Protein 7SAP (pdb70)

Radius of gyration: 11.3 Å; Cα contacts (8 Å, |Δi|>4): 174; chains: 2; bounding box: 23×28×29 Å

Nearest PDB structures (foldseek):
  7sap-assembly1_A  TM=1.031E+00  e=3.562E-05  Tribolium castaneum
  7sgq-assembly4_D  TM=9.591E-01  e=3.904E-03  Locusta migratoria
  7sao-assembly1_A  TM=9.755E-01  e=5.275E-03  Locusta migratoria
  7sgq-assembly3_C  TM=9.305E-01  e=4.146E-03  Locusta migratoria
  7snd-assembly2_B  TM=7.689E-01  e=6.320E-03  Coptotermes formosanus

Secondary structure (DSSP, 8-state):
----TT-EEEETTEEEEE-TTSS-EEE------/--SS-TT-EEEETTEEEEE-TTSS-EEE------

InterPro domains:
  IPR008037 Pacifastin domain [PF05375] (24-59)
  IPR008037 Pacifastin domain [PF05375] (62-83)
  IPR008037 Pacifastin domain [PF05375] (89-120)
  IPR008037 Pacifastin domain [PS51446] (22-55)
  IPR008037 Pacifastin domain [PS51446] (87-120)
  IPR016307 Protease inhibitor with pacifastin repeats [PIRSF001625] (3-119)
  IPR036201 Pacifastin domain superfamily [SSF57283] (23-54)
  IPR036201 Pacifastin domain superfamily [SSF57283] (62-87)
  IPR036201 Pacifastin domain superfamily [SSF57283] (89-119)

Organism: Tribolium castaneum (NCBI:txid7070)

B-factor: mean 20.12, std 8.81, range [10.25, 56.34]

Sequence (67 aa):
SSCQPGTTFRRDCNTCVCNRDGTNAACTLRACLGSSCQPGTTTFRRDCNTCVCNRDGTNAACTLRACL

Solvent-accessible surface area: 4629 Å² total; per-residue (Å²): 59,123,24,131,56,8,58,79,61,160,115,127,38,15,32,0,0,0,40,193,102,13,80,86,20,6,20,9,84,124,94,59,229,77,114,96,28,131,59,8,59,68,72,166,158,121,27,14,44,0,0,0,39,178,97,0,79,100,21,10,29,13,85,126,95,38,232

Structure (mmCIF, N/CA/C/O backbone):
data_7SAP
#
_entry.id   7SAP
#
_cell.length_a   19.774
_cell.length_b   50.502
_cell.length_c   25.327
_cell.angle_alpha   90.000
_cell.angle_beta   104.550
_cell.angle_gamma   90.000
#
_symmetry.space_group_name_H-M   'P 1 21 1'
#
loop_
_entity.id
_entity.type
_entity.pdbx_description
1 polymer 'Serine protease inhibitor I/II-like Protein'
2 non-polymer GLYCEROL
3 water water
#
loop_
_atom_site.group_PDB
_atom_site.id
_atom_site.type_symbol
_atom_site.label_atom_id
_atom_site.label_alt_id
_atom_site.label_comp_id
_atom_site.label_asym_id
_atom_site.label_entity_id
_atom_site.label_seq_id
_atom_site.pdbx_PDB_ins_code
_atom_site.Cartn_x
_atom_site.Cartn_y
_atom_site.Cartn_z
_atom_site.occupancy
_atom_site.B_iso_or_equiv
_atom_site.auth_seq_id
_atom_site.auth_comp_id
_atom_site.auth_asym_id
_atom_site.auth_atom_id
_atom_site.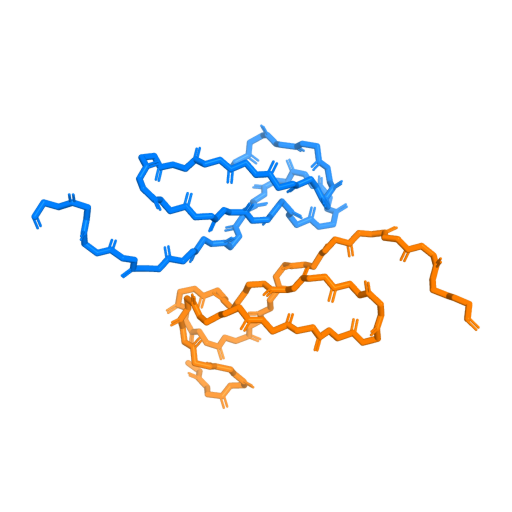pdbx_PDB_model_num
ATOM 1 N N . SER A 1 2 ? -5.500 -1.589 -12.591 1.00 28.77 0 SER A N 1
ATOM 2 C CA . SER A 1 2 ? -4.052 -1.349 -12.937 1.00 29.72 0 SER A CA 1
ATOM 3 C C . SER A 1 2 ? -3.856 -1.400 -14.459 1.00 30.51 0 SER A C 1
ATOM 4 O O . SER A 1 2 ? -4.373 -2.338 -15.095 1.00 36.41 0 SER A O 1
ATOM 7 N N . SER A 1 3 ? -3.155 -0.417 -15.024 1.00 25.89 1 SER A N 1
ATOM 8 C CA . SER A 1 3 ? -2.547 -0.493 -16.377 1.00 23.82 1 SER A CA 1
ATOM 9 C C . SER A 1 3 ? -1.071 -0.901 -16.235 1.00 21.06 1 SER A C 1
ATOM 10 O O . SER A 1 3 ? -0.217 -0.047 -15.920 1.00 19.40 1 SER A O 1
ATOM 13 N N . CYS A 1 4 ? -0.746 -2.182 -16.425 1.00 18.86 2 CYS A N 1
ATOM 14 C CA . CYS A 1 4 ? 0.645 -2.670 -16.219 1.00 17.22 2 CYS A CA 1
ATOM 15 C C . CYS A 1 4 ? 1.058 -3.638 -17.346 1.00 16.39 2 CYS A C 1
ATOM 16 O O . CYS A 1 4 ? 0.175 -4.150 -18.051 1.00 13.83 2 CYS A O 1
ATOM 19 N N . GLN A 1 5 ? 2.368 -3.851 -17.526 1.00 16.18 3 GLN A N 1
ATOM 20 C CA . GLN A 1 5 ? 2.913 -4.833 -18.495 1.00 16.58 3 GLN A CA 1
ATOM 21 C C . GLN A 1 5 ? 2.626 -6.224 -17.950 1.00 15.36 3 GLN A C 1
ATOM 22 O O . GLN A 1 5 ? 3.033 -6.539 -16.839 1.00 14.31 3 GLN A O 1
ATOM 28 N N . PRO A 1 6 ? 1.879 -7.061 -18.704 1.00 15.69 4 PRO A N 1
ATOM 29 C CA . PRO A 1 6 ? 1.532 -8.410 -18.275 1.00 15.68 4 PRO A CA 1
ATOM 30 C C . PRO A 1 6 ? 2.740 -9.161 -17.699 1.00 15.07 4 PRO A C 1
ATOM 31 O O . PRO A 1 6 ? 3.782 -9.203 -18.317 1.00 14.32 4 PRO A O 1
ATOM 35 N N . GLY A 1 7 ? 2.566 -9.707 -16.499 1.00 15.04 5 GLY A N 1
ATOM 36 C CA . GLY A 1 7 ? 3.554 -10.576 -15.850 1.00 14.66 5 GLY A CA 1
ATOM 37 C C . GLY A 1 7 ? 4.752 -9.818 -15.316 1.00 15.42 5 GLY A C 1
ATOM 38 O O . GLY A 1 7 ? 5.665 -10.476 -14.801 1.00 15.39 5 GLY A O 1
ATOM 39 N N . THR A 1 8 ? 4.790 -8.487 -15.409 1.00 16.51 6 THR A N 1
ATOM 40 C CA . THR A 1 8 ? 5.937 -7.730 -14.843 1.00 18.38 6 THR A CA 1
ATOM 41 C C . THR A 1 8 ? 5.762 -7.580 -13.330 1.00 18.63 6 THR A C 1
ATOM 42 O O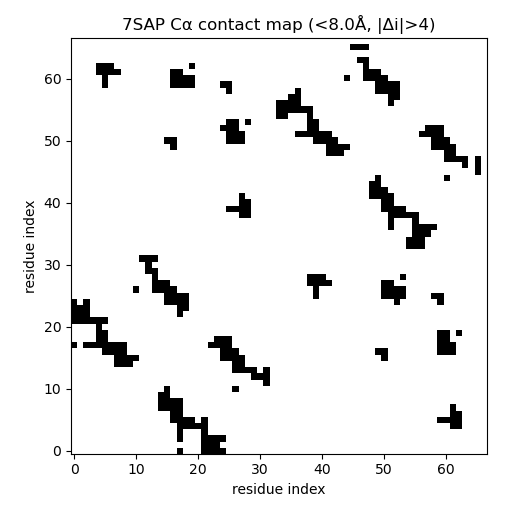 . THR A 1 8 ? 4.626 -7.604 -12.831 1.00 17.92 6 THR A O 1
ATOM 46 N N . THR A 1 9 ? 6.881 -7.406 -12.639 1.00 19.61 7 THR A N 1
ATOM 47 C CA . THR A 1 9 ? 6.958 -7.081 -11.196 1.00 19.67 7 THR A CA 1
ATOM 48 C C . THR A 1 9 ? 7.150 -5.565 -11.058 1.00 20.10 7 THR A C 1
ATOM 49 O O . THR A 1 9 ? 7.933 -4.981 -11.821 1.00 19.79 7 THR A O 1
ATOM 53 N N . PHE A 1 10 ? 6.432 -4.935 -10.144 1.00 17.75 8 PHE A N 1
ATOM 54 C CA . PHE A 1 10 ? 6.581 -3.498 -9.818 1.00 18.36 8 PHE A CA 1
ATOM 55 C C . PHE A 1 10 ? 6.263 -3.317 -8.333 1.00 18.98 8 PHE A C 1
ATOM 56 O O . PHE A 1 10 ? 5.948 -4.323 -7.668 1.00 17.65 8 PHE A O 1
ATOM 64 N N . ARG A 1 11 ? 6.419 -2.094 -7.825 1.00 20.32 9 ARG A N 1
ATOM 65 C CA . ARG A 1 11 ? 6.234 -1.760 -6.391 1.00 21.54 9 ARG A CA 1
ATOM 66 C C . ARG A 1 11 ? 5.088 -0.760 -6.230 1.00 20.04 9 ARG A C 1
ATOM 67 O O . ARG A 1 11 ? 4.891 0.092 -7.110 1.00 18.21 9 ARG A O 1
ATOM 75 N N . ARG A 1 12 ? 4.292 -0.947 -5.181 1.00 17.19 10 ARG A N 1
ATOM 76 C CA . ARG A 1 12 ? 3.439 0.101 -4.591 1.00 16.03 10 ARG A CA 1
ATOM 77 C C . ARG A 1 12 ? 4.022 0.324 -3.208 1.00 15.84 10 ARG A C 1
ATOM 78 O O . ARG A 1 12 ? 3.858 -0.584 -2.367 1.00 14.24 10 ARG A O 1
ATOM 86 N N . ASP A 1 13 ? 4.770 1.412 -3.010 1.00 16.60 11 ASP A N 1
ATOM 87 C CA . ASP A 1 13 ? 5.377 1.724 -1.691 1.00 16.32 11 ASP A CA 1
ATOM 88 C C . ASP A 1 13 ? 6.338 0.577 -1.350 1.00 15.95 11 ASP A C 1
ATOM 89 O O . ASP A 1 13 ? 7.173 0.247 -2.204 1.00 16.46 11 ASP A O 1
ATOM 94 N N . CYS A 1 14 ? 6.178 -0.093 -0.206 1.00 14.35 12 CYS A N 1
ATOM 95 C CA . CYS A 1 14 ? 7.075 -1.203 0.230 1.00 14.37 12 CYS A CA 1
ATOM 96 C C . CYS A 1 14 ? 6.621 -2.566 -0.326 1.00 14.22 12 CYS A C 1
ATOM 97 O O . CYS A 1 14 ? 7.293 -3.558 -0.014 1.00 14.51 12 CYS A O 1
ATOM 100 N N . ASN A 1 15 ? 5.539 -2.623 -1.115 1.00 14.44 13 ASN A N 1
ATOM 101 C CA . ASN A 1 15 ? 4.896 -3.883 -1.582 1.00 14.09 13 ASN A CA 1
ATOM 102 C C . ASN A 1 15 ? 5.378 -4.282 -2.976 1.00 14.87 13 ASN A C 1
ATOM 103 O O . ASN A 1 15 ? 5.548 -3.403 -3.843 1.00 14.33 13 ASN A O 1
ATOM 108 N N . THR A 1 16 ? 5.583 -5.591 -3.147 1.00 15.14 14 THR A N 1
ATOM 109 C CA . THR A 1 16 ? 5.845 -6.263 -4.438 1.00 16.37 14 THR A CA 1
ATOM 110 C C . THR A 1 16 ? 4.487 -6.540 -5.075 1.00 15.15 14 THR A C 1
ATOM 111 O O . THR A 1 16 ? 3.613 -7.134 -4.381 1.00 14.09 14 THR A O 1
ATOM 115 N N . CYS A 1 17 ? 4.325 -6.149 -6.330 1.00 13.23 15 CYS A N 1
ATOM 116 C CA . CYS A 1 17 ? 3.110 -6.441 -7.130 1.00 13.58 15 CYS A CA 1
ATOM 117 C C . CYS A 1 17 ? 3.533 -7.211 -8.367 1.00 13.95 15 CYS A C 1
ATOM 118 O O . CYS A 1 17 ? 4.646 -6.936 -8.869 1.00 15.38 15 CYS A O 1
ATOM 121 N N . VAL A 1 18 ? 2.694 -8.133 -8.816 1.00 12.74 16 VAL A N 1
ATOM 122 C CA . VAL A 1 18 ? 2.864 -8.797 -10.137 1.00 12.63 16 VAL A CA 1
ATOM 123 C C . VAL A 1 18 ? 1.628 -8.514 -10.978 1.00 13.12 16 VAL A C 1
ATOM 124 O O . VAL A 1 18 ? 0.513 -8.698 -10.493 1.00 12.64 16 VAL A O 1
ATOM 128 N N . CYS A 1 19 ? 1.856 -8.020 -12.196 1.00 13.29 17 CYS A N 1
ATOM 129 C CA . CYS A 1 19 ? 0.796 -7.684 -13.166 1.00 13.75 17 CYS A CA 1
ATOM 130 C C . CYS A 1 19 ? 0.159 -8.977 -13.698 1.00 13.95 17 CYS A C 1
ATOM 131 O O . CYS A 1 19 ? 0.876 -9.928 -14.012 1.00 13.14 17 CYS A O 1
ATOM 134 N N . ASN A 1 20 ? -1.161 -8.987 -13.822 1.00 15.59 18 ASN A N 1
ATOM 135 C CA . ASN A 1 20 ? -1.932 -10.164 -14.278 1.00 16.29 18 ASN A CA 1
ATOM 136 C C . ASN A 1 20 ? -1.677 -10.347 -15.773 1.00 16.06 18 ASN A C 1
ATOM 137 O O . ASN A 1 20 ? -0.938 -9.561 -16.359 1.00 15.60 18 ASN A O 1
ATOM 142 N N . ARG A 1 21 ? -2.266 -11.383 -16.347 1.00 17.09 19 ARG A N 1
ATOM 143 C CA . ARG A 1 21 ? -1.908 -11.920 -17.679 1.00 19.64 19 ARG A CA 1
ATOM 144 C C . ARG A 1 21 ? -2.299 -10.928 -18.781 1.00 19.74 19 ARG A C 1
ATOM 145 O O . ARG A 1 21 ? -1.619 -10.931 -19.835 1.00 17.75 19 ARG A O 1
ATOM 153 N N . ASP A 1 22 ? -3.348 -10.118 -18.583 1.00 19.50 20 ASP A N 1
ATOM 154 C CA . ASP A 1 22 ? -3.790 -9.206 -19.670 1.00 20.68 20 ASP A CA 1
ATOM 155 C C . ASP A 1 22 ? -3.549 -7.735 -19.311 1.00 18.71 20 ASP A C 1
ATOM 156 O O . ASP A 1 22 ? -4.053 -6.889 -20.053 1.00 17.47 20 ASP A O 1
ATOM 161 N N . GLY A 1 23 ? -2.763 -7.431 -18.274 1.00 17.75 21 GLY A N 1
ATOM 162 C CA . GLY A 1 23 ? -2.262 -6.060 -18.021 1.00 17.63 21 GLY A CA 1
ATOM 163 C C . GLY A 1 23 ? -3.320 -5.109 -17.466 1.00 19.74 21 GLY A C 1
ATOM 164 O O . GLY A 1 23 ? -3.162 -3.875 -17.618 1.00 19.64 21 GLY A O 1
ATOM 165 N N . THR A 1 24 ? -4.342 -5.631 -16.785 1.00 20.98 22 THR A N 1
ATOM 166 C CA . THR A 1 24 ? -5.505 -4.835 -16.305 1.00 22.30 22 THR A CA 1
ATOM 167 C C . THR A 1 24 ? -5.579 -4.815 -14.774 1.00 21.37 22 THR A C 1
ATOM 168 O O . THR A 1 24 ? -6.466 -4.136 -14.243 1.00 21.67 22 THR A O 1
ATOM 172 N N . ASN A 1 25 ? -4.736 -5.583 -14.086 1.00 20.79 23 ASN A N 1
ATOM 173 C CA . ASN A 1 25 ? -4.782 -5.683 -12.607 1.00 21.26 23 ASN A CA 1
ATOM 174 C C . ASN A 1 25 ? -3.466 -6.296 -12.121 1.00 18.49 23 ASN A C 1
ATOM 175 O O . ASN A 1 25 ? -2.686 -6.751 -12.949 1.00 18.59 23 ASN A O 1
ATOM 180 N N . ALA A 1 26 ? -3.249 -6.262 -10.813 1.00 16.79 24 ALA A N 1
ATOM 181 C CA . ALA A 1 26 ? -2.019 -6.692 -10.129 1.00 15.26 24 ALA A CA 1
ATOM 182 C C . ALA A 1 26 ? -2.411 -7.336 -8.786 1.00 15.15 24 ALA A C 1
ATOM 183 O O . ALA A 1 26 ? -3.440 -6.932 -8.179 1.00 14.35 24 ALA A O 1
ATOM 185 N N . ALA A 1 27 ? -1.694 -8.386 -8.389 1.00 14.21 25 ALA A N 1
ATOM 186 C CA . ALA A 1 27 ? -1.700 -8.906 -7.009 1.00 13.69 25 ALA A CA 1
ATOM 187 C C . ALA A 1 27 ? -0.418 -8.404 -6.334 1.00 13.67 25 ALA A C 1
ATOM 188 O O . ALA A 1 27 ? 0.664 -8.493 -6.931 1.00 12.53 25 ALA A O 1
ATOM 190 N N . CYS A 1 28 ? -0.564 -7.837 -5.144 1.00 13.92 26 CYS A N 1
ATOM 191 C CA . CYS A 1 28 ? 0.539 -7.217 -4.364 1.00 13.97 26 CYS A CA 1
ATOM 192 C C . CYS A 1 28 ? 0.628 -7.877 -2.983 1.00 14.17 26 CYS A C 1
ATOM 193 O O . CYS A 1 28 ? -0.413 -8.344 -2.455 1.00 14.07 26 CYS A O 1
ATOM 196 N N . THR A 1 29 ? 1.826 -7.882 -2.409 1.00 14.35 27 THR A N 1
ATOM 197 C CA . THR A 1 29 ? 2.058 -8.259 -1.001 1.00 14.37 27 THR A CA 1
ATOM 198 C C . THR A 1 29 ? 1.239 -7.288 -0.154 1.00 14.87 27 THR A C 1
ATOM 199 O O . THR A 1 29 ? 0.906 -6.187 -0.673 1.00 14.47 27 THR A O 1
ATOM 203 N N . LEU A 1 30 ? 0.913 -7.679 1.077 1.00 15.72 28 LEU A N 1
ATOM 204 C CA . LEU A 1 30 ? 0.057 -6.890 2.004 1.00 17.20 28 LEU A CA 1
ATOM 205 C C . LEU A 1 30 ? 0.867 -6.456 3.229 1.00 17.41 28 LEU A C 1
ATOM 206 O O . LEU A 1 30 ? 0.396 -6.571 4.346 1.00 17.57 28 LEU A O 1
ATOM 211 N N . ARG A 1 31 ? 2.063 -5.951 3.009 1.00 18.81 29 ARG A N 1
ATOM 212 C CA . ARG A 1 31 ? 2.896 -5.392 4.102 1.00 20.41 29 ARG 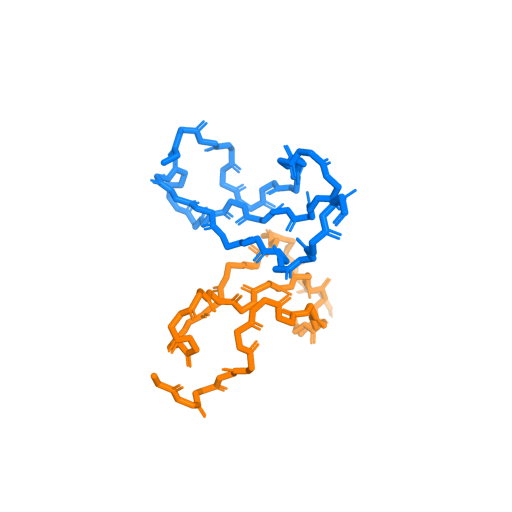A CA 1
ATOM 213 C C . ARG A 1 31 ? 2.273 -4.068 4.530 1.00 18.15 29 ARG A C 1
ATOM 214 O O . ARG A 1 31 ? 1.731 -3.358 3.672 1.00 17.80 29 ARG A O 1
ATOM 222 N N . ALA A 1 32 ? 2.352 -3.756 5.818 1.00 19.22 30 ALA A N 1
ATOM 223 C CA . ALA A 1 32 ? 2.147 -2.395 6.352 1.00 17.75 30 ALA A CA 1
ATOM 224 C C . ALA A 1 32 ? 3.498 -1.698 6.228 1.00 17.97 30 ALA A C 1
ATOM 225 O O . ALA A 1 32 ? 4.443 -2.119 6.903 1.00 17.35 30 ALA A O 1
ATOM 227 N N . CYS A 1 33 ? 3.583 -0.685 5.365 1.00 17.07 31 CYS A N 1
ATOM 228 C CA . CYS A 1 33 ? 4.840 0.010 5.021 1.00 16.00 31 CYS A CA 1
ATOM 229 C C . CYS A 1 33 ? 5.236 0.998 6.125 1.00 16.71 31 CYS A C 1
ATOM 230 O O . CYS A 1 33 ? 6.370 1.488 6.131 1.00 19.32 31 CYS A O 1
ATOM 233 N N . LEU A 1 34 ? 3.955 1.463 7.127 1.00 25.65 32 LEU A N 1
ATOM 234 C CA . LEU A 1 34 ? 4.338 2.380 8.219 1.00 28.76 32 LEU A CA 1
ATOM 235 C C . LEU A 1 34 ? 4.031 1.670 9.529 1.00 31.30 32 LEU A C 1
ATOM 236 O O . LEU A 1 34 ? 3.160 0.798 9.473 1.00 32.90 32 LEU A O 1
ATOM 242 N N . GLY B 1 1 ? -11.778 -16.227 -0.058 1.00 19.97 -1 GLY B N 1
ATOM 243 C CA . GLY B 1 1 ? -11.397 -17.565 -0.557 1.00 20.85 -1 GLY B CA 1
ATOM 244 C C . GLY B 1 1 ? -10.234 -18.129 0.232 1.00 20.06 -1 GLY B C 1
ATOM 245 O O . GLY B 1 1 ? -9.646 -17.366 1.001 1.00 19.85 -1 GLY B O 1
ATOM 246 N N . SER B 1 2 ? -9.886 -19.402 0.025 1.00 18.44 0 SER B N 1
ATOM 247 C CA . SER B 1 2 ? -8.709 -20.045 0.670 1.00 19.85 0 SER B CA 1
ATOM 248 C C . SER B 1 2 ? -7.966 -20.948 -0.325 1.00 18.56 0 SER B C 1
ATOM 249 O O . SER B 1 2 ? -7.536 -22.062 0.068 1.00 19.46 0 SER B O 1
ATOM 252 N N . SER B 1 3 ? -7.771 -20.471 -1.557 1.00 16.49 1 SER B N 1
ATOM 253 C CA . SER B 1 3 ? -6.949 -21.162 -2.584 1.00 16.67 1 SER B CA 1
ATOM 254 C C . SER B 1 3 ? -5.485 -20.830 -2.295 1.00 15.26 1 SER B C 1
ATOM 255 O O . SER B 1 3 ? -4.624 -21.676 -2.561 1.00 15.44 1 SER B O 1
ATOM 258 N N . CYS B 1 4 ? -5.238 -19.624 -1.764 1.00 14.02 2 CYS B N 1
ATOM 259 C CA . CYS B 1 4 ? -3.901 -19.177 -1.303 1.00 12.93 2 CYS B CA 1
ATOM 260 C C . CYS B 1 4 ? -4.059 -18.140 -0.183 1.00 12.76 2 CYS B C 1
ATOM 261 O O . CYS B 1 4 ? -5.151 -17.525 -0.071 1.00 11.07 2 CYS B O 1
ATOM 264 N N . GLN B 1 5 ? -2.997 -17.928 0.606 1.00 13.11 3 GLN B N 1
ATOM 265 C CA . GLN B 1 5 ? -2.982 -16.918 1.704 1.00 13.56 3 GLN B CA 1
ATOM 266 C C . GLN B 1 5 ? -2.813 -15.537 1.087 1.00 13.42 3 GLN B C 1
ATOM 267 O O . GLN B 1 5 ? -1.839 -15.278 0.392 1.00 12.18 3 GLN B O 1
ATOM 273 N N . PRO B 1 6 ? -3.787 -14.628 1.296 1.00 13.87 4 PRO B N 1
ATOM 274 C CA . PRO B 1 6 ? -3.721 -13.287 0.724 1.00 13.89 4 PRO B CA 1
ATOM 275 C C . PRO B 1 6 ? -2.343 -12.617 0.898 1.00 13.57 4 PRO B C 1
ATOM 276 O O . PRO B 1 6 ? -1.826 -12.603 1.989 1.00 13.04 4 PRO B O 1
ATOM 280 N N . GLY B 1 7 ? -1.796 -12.083 -0.196 1.00 13.87 5 GLY B N 1
ATOM 281 C CA . GLY B 1 7 ? -0.549 -11.299 -0.233 1.00 13.22 5 GLY B CA 1
ATOM 282 C C . GLY B 1 7 ? 0.705 -12.162 -0.182 1.00 13.52 5 GLY B C 1
ATOM 283 O O . GLY B 1 7 ? 1.800 -11.576 -0.204 1.00 13.17 5 GLY B O 1
ATOM 284 N N . THR B 1 8 ? 0.604 -13.494 -0.083 1.00 13.15 6 THR B N 1
ATOM 285 C CA . THR B 1 8 ? 1.811 -14.356 -0.006 1.00 13.38 6 THR B CA 1
ATOM 286 C C . THR B 1 8 ? 2.448 -14.433 -1.394 1.00 13.13 6 THR B C 1
ATOM 287 O O . THR B 1 8 ? 1.719 -14.355 -2.400 1.00 12.33 6 THR B O 1
ATOM 291 N N . THR B 1 9 ? 3.768 -14.644 -1.398 1.00 12.92 7 THR B N 1
ATOM 292 C CA A THR B 1 9 ? 4.550 -14.845 -2.643 0.50 13.26 7 THR B CA 1
ATOM 293 C CA B THR B 1 9 ? 4.650 -14.818 -2.583 0.50 12.34 7 THR B CA 1
ATOM 294 C C . THR B 1 9 ? 5.093 -16.286 -2.631 1.00 13.02 7 THR B C 1
ATOM 295 O O . THR B 1 9 ? 5.433 -16.815 -1.574 1.00 13.02 7 THR B O 1
ATOM 302 N N . PHE B 1 10 ? 5.079 -16.913 -3.788 1.00 12.34 8 PHE B N 1
ATOM 303 C CA . PHE B 1 10 ? 5.483 -18.324 -3.937 1.00 13.60 8 PHE B CA 1
ATOM 304 C C . PHE B 1 10 ? 5.969 -18.529 -5.368 1.00 13.29 8 PHE B C 1
ATOM 305 O O . PHE B 1 10 ? 5.554 -17.837 -6.292 1.00 13.61 8 PHE B O 1
ATOM 313 N N . ARG B 1 11 ? 6.885 -19.453 -5.515 1.00 15.20 9 ARG B N 1
ATOM 314 C CA . ARG B 1 11 ? 7.337 -19.944 -6.830 1.00 16.07 9 ARG B CA 1
ATOM 315 C C . ARG B 1 11 ? 6.330 -21.001 -7.288 1.00 17.13 9 ARG B C 1
ATOM 316 O O . ARG B 1 11 ? 5.926 -21.856 -6.477 1.00 16.35 9 ARG B O 1
ATOM 324 N N . ARG B 1 12 ? 5.945 -20.928 -8.551 1.00 18.14 10 ARG B N 1
ATOM 325 C CA . ARG B 1 12 ? 5.074 -21.922 -9.218 1.00 19.68 10 ARG B CA 1
ATOM 326 C C . ARG B 1 12 ? 5.723 -22.234 -10.561 1.00 17.89 10 ARG B C 1
ATOM 327 O O . ARG B 1 12 ? 5.874 -21.315 -11.391 1.00 14.53 10 ARG B O 1
ATOM 335 N N . ASP B 1 13 ? 6.147 -23.474 -10.732 1.00 17.02 11 ASP B N 1
ATOM 336 C CA . ASP B 1 13 ? 6.994 -23.872 -11.878 1.00 17.36 11 ASP B CA 1
ATOM 337 C C . ASP B 1 13 ? 8.282 -23.022 -11.797 1.00 16.18 11 ASP B C 1
ATOM 338 O O . ASP B 1 13 ? 9.045 -23.143 -10.806 1.00 16.89 11 ASP B O 1
ATOM 343 N N . CYS B 1 14 ? 8.542 -22.159 -12.765 1.00 15.48 12 CYS B N 1
ATOM 344 C CA . CYS B 1 14 ? 9.753 -21.297 -12.758 1.00 15.11 12 CYS B CA 1
ATOM 345 C C . CYS B 1 14 ? 9.345 -19.845 -12.474 1.00 15.41 12 CYS B C 1
ATOM 346 O O . CYS B 1 14 ? 10.228 -18.950 -12.525 1.00 15.60 12 CYS B O 1
ATOM 349 N N . ASN B 1 15 ? 8.065 -19.601 -12.181 1.00 14.80 13 ASN B N 1
ATOM 350 C CA . ASN B 1 15 ? 7.509 -18.225 -12.111 1.00 14.04 13 ASN B CA 1
ATOM 351 C C . ASN B 1 15 ? 7.254 -17.798 -10.667 1.00 13.65 13 ASN B C 1
ATOM 352 O O . ASN B 1 15 ? 7.086 -18.675 -9.770 1.0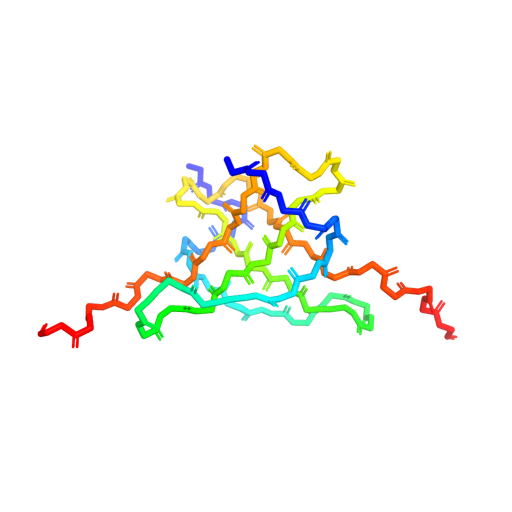0 13.58 13 ASN B O 1
ATOM 357 N N . THR B 1 16 ? 7.240 -16.484 -10.458 1.00 12.71 14 THR B N 1
ATOM 358 C CA . THR B 1 16 ? 6.917 -15.871 -9.168 1.00 13.62 14 THR B CA 1
ATOM 359 C C . THR B 1 16 ? 5.443 -15.479 -9.222 1.00 13.17 14 THR B C 1
ATOM 360 O O . THR B 1 16 ? 5.037 -14.852 -10.221 1.00 12.29 14 THR B O 1
ATOM 364 N N . CYS B 1 17 ? 4.700 -15.844 -8.174 1.00 12.72 15 CYS B N 1
ATOM 365 C CA . CYS B 1 17 ? 3.250 -15.576 -8.044 1.00 13.00 15 CYS B CA 1
ATOM 366 C C . CYS B 1 17 ? 3.015 -14.792 -6.762 1.00 13.66 15 CYS B C 1
ATOM 367 O O . CYS B 1 17 ? 3.739 -15.022 -5.751 1.00 14.12 15 CYS B O 1
ATOM 370 N N . VAL B 1 18 ? 2.019 -13.924 -6.799 1.00 12.84 16 VAL B N 1
ATOM 371 C CA . VAL B 1 18 ? 1.517 -13.232 -5.594 1.00 13.24 16 VAL B CA 1
ATOM 372 C C . VAL B 1 18 ? 0.021 -13.540 -5.487 1.00 12.84 16 VAL B C 1
ATOM 373 O O . VAL B 1 18 ? -0.724 -13.319 -6.463 1.00 12.31 16 VAL B O 1
ATOM 377 N N . CYS B 1 19 ? -0.390 -14.049 -4.332 1.00 12.97 17 CYS B N 1
ATOM 378 C CA . CYS B 1 19 ? -1.803 -14.342 -4.009 1.00 12.42 17 CYS B CA 1
ATOM 379 C C . CYS B 1 19 ? -2.560 -13.028 -3.894 1.00 12.61 17 CYS B C 1
ATOM 380 O O . CYS B 1 19 ? -2.043 -12.073 -3.238 1.00 11.71 17 CYS B O 1
ATOM 383 N N . ASN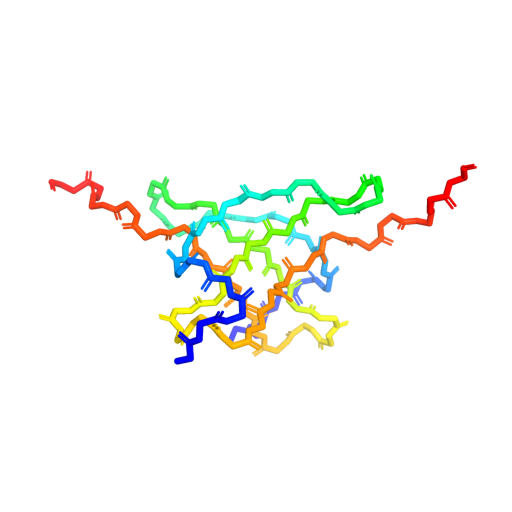 B 1 20 ? -3.759 -13.000 -4.479 1.00 12.83 18 ASN B N 1
ATOM 384 C CA . ASN B 1 20 ? -4.588 -11.775 -4.515 1.00 13.39 18 ASN B CA 1
ATOM 385 C C . ASN B 1 20 ? -5.133 -11.514 -3.104 1.00 14.43 18 ASN B C 1
ATOM 386 O O . ASN B 1 20 ? -4.906 -12.338 -2.178 1.00 13.09 18 ASN B O 1
ATOM 391 N N . ARG B 1 21 ? -5.843 -10.403 -2.944 1.00 16.64 19 ARG B N 1
ATOM 392 C CA . ARG B 1 21 ? -6.290 -9.921 -1.619 1.00 18.62 19 ARG B CA 1
ATOM 393 C C . ARG B 1 21 ? -7.351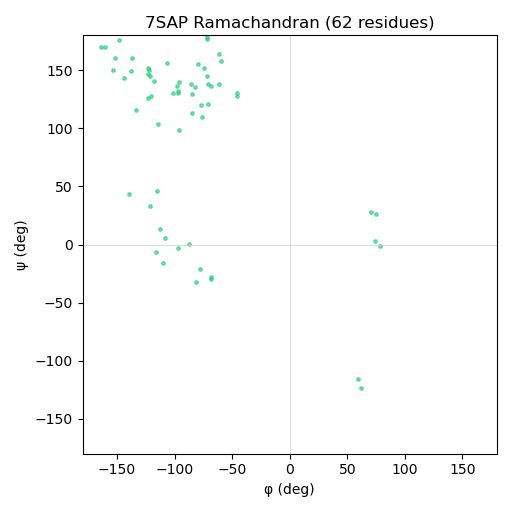 -10.865 -1.035 1.00 17.12 19 ARG B C 1
ATOM 394 O O . ARG B 1 21 ? -7.466 -10.931 0.211 1.00 16.05 19 ARG B O 1
ATOM 402 N N . ASP B 1 22 ? -8.124 -11.552 -1.885 1.00 15.30 20 ASP B N 1
ATOM 403 C CA . ASP B 1 22 ? -9.295 -12.368 -1.437 1.00 14.85 20 ASP B CA 1
ATOM 404 C C . ASP B 1 22 ? -8.907 -13.848 -1.291 1.00 13.56 20 ASP B C 1
ATOM 405 O O . ASP B 1 22 ? -9.774 -14.667 -0.910 1.00 13.56 20 ASP B O 1
ATOM 410 N N . GLY B 1 23 ? -7.669 -14.213 -1.615 1.00 12.79 21 GLY B N 1
ATOM 411 C CA . GLY B 1 23 ? -7.191 -15.606 -1.534 1.00 12.60 21 GLY B CA 1
ATOM 412 C C . GLY B 1 23 ? -7.800 -16.518 -2.583 1.00 12.23 21 GLY B C 1
ATOM 413 O O . GLY B 1 23 ? -7.894 -17.729 -2.304 1.00 12.42 21 GLY B O 1
ATOM 414 N N . THR B 1 24 ? -8.209 -16.010 -3.752 1.00 12.29 22 THR B N 1
ATOM 415 C CA . THR B 1 24 ? -8.927 -16.845 -4.766 1.00 13.46 22 THR B CA 1
ATOM 416 C C . THR B 1 24 ? -8.079 -17.112 -6.007 1.00 13.78 22 THR B C 1
ATOM 417 O O . THR B 1 24 ? -8.486 -17.966 -6.826 1.00 14.38 22 THR B O 1
ATOM 421 N N . ASN B 1 25 ? -7.001 -16.360 -6.205 1.00 13.47 23 ASN B N 1
ATOM 422 C CA . ASN B 1 25 ? -6.213 -16.428 -7.459 1.00 13.71 23 ASN B CA 1
ATOM 423 C C . ASN B 1 25 ? -4.834 -15.830 -7.162 1.00 13.09 23 ASN B C 1
ATOM 424 O O . ASN B 1 25 ? -4.656 -15.291 -6.057 1.00 10.92 23 ASN B O 1
ATOM 429 N N . ALA B 1 26 ? -3.890 -15.966 -8.090 1.00 12.11 24 ALA B N 1
ATOM 430 C CA . ALA B 1 26 ? -2.564 -15.314 -8.005 1.00 11.88 24 ALA B CA 1
ATOM 431 C C . ALA B 1 26 ? -2.203 -14.761 -9.383 1.00 11.32 24 ALA B C 1
ATOM 432 O O . ALA B 1 26 ? -2.642 -15.342 -10.381 1.00 11.55 24 ALA B O 1
ATOM 434 N N . ALA B 1 27 ? -1.451 -13.668 -9.410 1.00 11.14 25 ALA B N 1
ATOM 435 C CA . ALA B 1 27 ? -0.784 -13.149 -10.615 1.00 11.23 25 ALA B CA 1
ATOM 436 C C . ALA B 1 27 ? 0.667 -13.643 -10.599 1.00 11.11 25 ALA B C 1
ATOM 437 O O . ALA B 1 27 ? 1.352 -13.563 -9.573 1.00 10.30 25 ALA B O 1
ATOM 439 N N . CYS B 1 28 ? 1.102 -14.204 -11.716 1.00 11.83 26 CYS B N 1
ATOM 440 C CA . CYS B 1 28 ? 2.416 -14.862 -11.860 1.00 12.01 26 CYS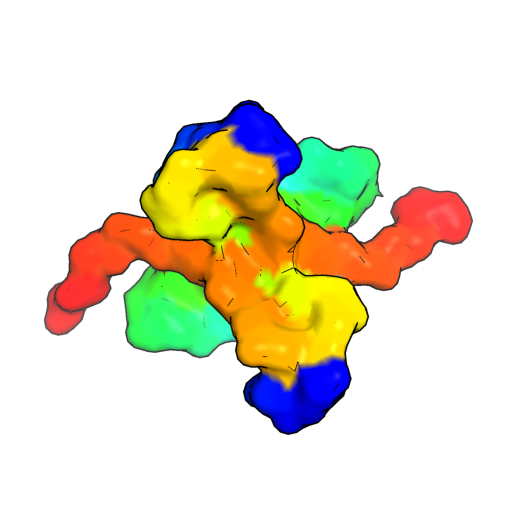 B CA 1
ATOM 441 C C . CYS B 1 28 ? 3.201 -14.192 -12.992 1.00 11.82 26 CYS B C 1
ATOM 442 O O . CYS B 1 28 ? 2.603 -13.725 -13.975 1.00 11.86 26 CYS B O 1
ATOM 445 N N . THR B 1 29 ? 4.515 -14.207 -12.881 1.00 11.92 27 THR B N 1
ATOM 446 C CA . THR B 1 29 ? 5.405 -13.823 -14.003 1.00 12.07 27 THR B CA 1
ATOM 447 C C . THR B 1 29 ? 5.144 -14.794 -15.154 1.00 12.32 27 THR B C 1
ATOM 448 O O . THR B 1 29 ? 4.510 -15.849 -14.925 1.00 11.68 27 THR B O 1
ATOM 452 N N . LEU B 1 30 ? 5.598 -14.426 -16.357 1.00 13.13 28 LEU B N 1
ATOM 453 C CA . LEU B 1 30 ? 5.159 -15.090 -17.606 1.00 13.94 28 LEU B CA 1
ATOM 454 C C . LEU B 1 30 ? 6.377 -15.657 -18.336 1.00 15.23 28 LEU B C 1
ATOM 455 O O . LEU B 1 30 ? 6.331 -15.745 -19.583 1.00 16.01 28 LEU B O 1
ATOM 460 N N . ARG B 1 31 ? 7.394 -16.097 -17.590 1.00 17.02 29 ARG B N 1
ATOM 461 C CA . ARG B 1 31 ? 8.515 -16.901 -18.156 1.00 19.46 29 ARG B CA 1
ATOM 462 C C . ARG B 1 31 ? 7.956 -18.204 -18.731 1.00 19.37 29 ARG B C 1
ATOM 463 O O . ARG B 1 31 ? 7.025 -18.794 -18.137 1.00 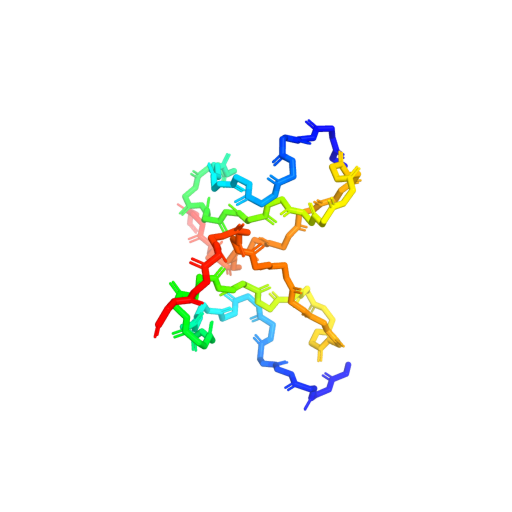18.94 29 ARG B O 1
ATOM 471 N N . ALA B 1 32 ? 8.465 -18.577 -19.906 1.00 19.11 30 ALA B N 1
ATOM 472 C CA . ALA B 1 32 ? 8.291 -19.906 -20.527 1.00 20.62 30 ALA B CA 1
ATOM 473 C C . ALA B 1 32 ? 9.224 -20.860 -19.788 1.00 20.93 30 ALA B C 1
ATOM 474 O O . ALA B 1 32 ? 10.449 -20.667 -19.877 1.00 25.87 30 ALA B O 1
ATOM 476 N N . CYS B 1 33 ? 8.681 -21.781 -18.991 1.00 19.71 31 CYS B N 1
ATOM 477 C CA . CYS B 1 33 ? 9.496 -22.637 -18.093 1.00 18.44 31 CYS B CA 1
ATOM 478 C C . CYS B 1 33 ? 9.963 -23.847 -18.896 1.00 20.68 31 CYS B C 1
ATOM 479 O O . CYS B 1 33 ? 9.151 -24.380 -19.670 1.00 21.35 31 CYS B O 1
ATOM 482 N N . LEU B 1 34 ? 11.219 -24.244 -18.711 1.00 24.42 32 LEU B N 1
ATOM 483 C CA . LEU B 1 34 ? 11.837 -25.430 -19.358 1.00 28.63 32 LEU B CA 1
ATOM 484 C C . LEU B 1 34 ? 12.201 -26.469 -18.285 1.00 29.19 32 LEU B C 1
ATOM 485 O O . LEU B 1 34 ? 12.351 -27.664 -18.544 1.00 31.22 32 LEU B O 1
#

Foldseek 3Di:
DQADAQDWDDDQPKIWGAHHPRPDIDIDDDDND/DQCDDAQDWDDDQNWIWGQHRVNPDIDIDDDPHD